Protein AF-A0A3S4K141-F1 (afdb_monomer_lite)

Foldseek 3Di:
DDPVVVVVVVCCVVPVPVVVCCVPPVPDPDDPPDDPVVVVVVVVVVVVVVCVVVVVVCVVVPDPDDD

Sequence (67 aa):
MSKAQKLLNWVDARFPLTALWESQWGKYVAPKNFNFWYFFGSLAMLVLVLQIVTGIFLTMNYKRTAP

InterPro domains:
  IPR005797 Cytochrome b/b6, N-terminal domain [PF00033] (28-65)
  IPR005797 Cytochrome b/b6, N-terminal domain [PS51002] (7-67)
  IPR016174 Di-haem cytochrome, transmembrane [SSF81342] (9-64)
  IPR027387 Cytochrome b/b6-like domain superfamily [G3DSA:1.20.810.10] (1-67)

Organism: Chromobacterium violaceum (NCBI:txid536)

pLDDT: mean 81.44, std 11.09, range [56.78, 96.56]

Radius of gyration: 20.17 Å; chains: 1; bounding box: 55×38×43 Å

Secondary structure (DSSP, 8-state):
--HHHHHHHHHHHHS-HHHHHIIIIIS----S---TTHHHHHHHHHHHHHHHHHHHHHHHH------

Structure (mmCIF, N/CA/C/O backbone):
data_AF-A0A3S4K141-F1
#
_entry.id   AF-A0A3S4K141-F1
#
loop_
_atom_site.group_PDB
_atom_site.id
_atom_site.type_symbol
_atom_site.label_atom_id
_atom_site.label_alt_id
_atom_site.label_comp_id
_atom_site.label_asym_id
_atom_site.label_entity_id
_atom_site.label_seq_id
_atom_site.pdbx_PDB_ins_code
_atom_site.Cartn_x
_atom_site.Cartn_y
_atom_site.Cartn_z
_atom_site.occupancy
_atom_site.B_iso_or_equiv
_atom_site.auth_seq_id
_atom_site.auth_comp_id
_atom_site.auth_asym_id
_atom_site.auth_atom_id
_atom_site.pdbx_PDB_model_num
ATOM 1 N N . MET A 1 1 ? -30.896 -10.623 4.537 1.00 60.78 1 MET A N 1
ATOM 2 C CA . MET A 1 1 ? -29.429 -10.450 4.402 1.00 60.78 1 MET A CA 1
ATOM 3 C C . MET A 1 1 ? -29.035 -10.508 2.935 1.00 60.78 1 MET A C 1
ATOM 5 O O . MET A 1 1 ? -29.470 -11.432 2.251 1.00 60.78 1 MET A O 1
ATOM 9 N N . SER A 1 2 ? -28.234 -9.550 2.462 1.00 83.12 2 SER A N 1
ATOM 10 C CA . SER A 1 2 ? -27.687 -9.559 1.097 1.00 83.12 2 SER A CA 1
ATOM 11 C C . SER A 1 2 ? -26.704 -10.727 0.906 1.00 83.12 2 SER A C 1
ATOM 13 O O . SER A 1 2 ? -26.154 -11.253 1.877 1.00 83.12 2 SER A O 1
ATOM 15 N N . LYS A 1 3 ? -26.471 -11.154 -0.343 1.00 81.81 3 LYS A N 1
ATOM 16 C CA . LYS A 1 3 ? -25.492 -12.216 -0.659 1.00 81.81 3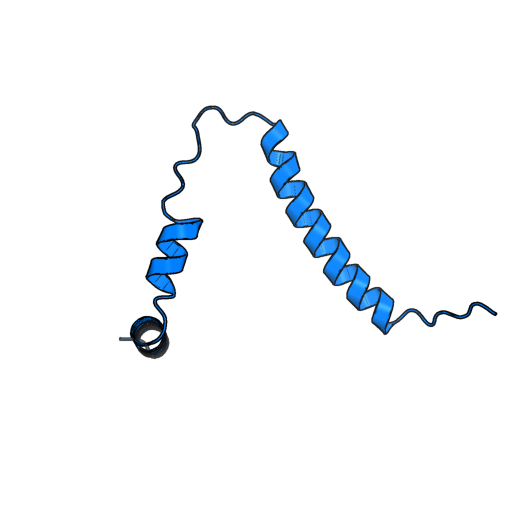 LYS A CA 1
ATOM 17 C C . LYS A 1 3 ? -24.081 -11.861 -0.163 1.00 81.81 3 LYS A C 1
ATOM 19 O O . LYS A 1 3 ? -23.384 -12.735 0.338 1.00 81.81 3 LYS A O 1
ATOM 24 N N . ALA A 1 4 ? -23.712 -10.580 -0.225 1.00 82.44 4 ALA A N 1
ATOM 25 C CA . ALA A 1 4 ? -22.444 -10.067 0.290 1.00 82.44 4 ALA A CA 1
ATOM 26 C C . ALA A 1 4 ? -22.303 -10.271 1.809 1.00 82.44 4 ALA A C 1
ATOM 28 O O . A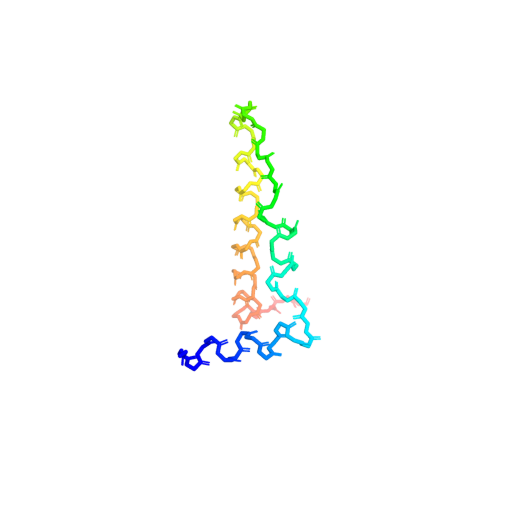LA A 1 4 ? -21.270 -10.748 2.264 1.00 82.44 4 ALA A O 1
ATOM 29 N N . GLN A 1 5 ? -23.364 -10.016 2.585 1.00 83.12 5 GLN A N 1
ATOM 30 C CA . GLN A 1 5 ? -23.335 -10.235 4.035 1.00 83.12 5 GLN A CA 1
ATOM 31 C C . GLN A 1 5 ? -23.157 -11.716 4.390 1.00 83.12 5 GLN A C 1
ATOM 33 O O . GLN A 1 5 ? -22.444 -12.048 5.330 1.00 83.12 5 GLN A O 1
ATOM 38 N N . LYS A 1 6 ? -23.780 -12.624 3.625 1.00 85.56 6 LYS A N 1
ATOM 39 C CA . LYS A 1 6 ? -23.613 -14.071 3.837 1.00 85.56 6 LYS A CA 1
ATOM 40 C C . LYS A 1 6 ? -22.177 -14.529 3.571 1.00 85.56 6 LYS A C 1
ATOM 42 O O . LYS A 1 6 ? -21.675 -15.363 4.314 1.00 85.56 6 LYS A O 1
ATOM 47 N N . LEU A 1 7 ? -21.532 -13.981 2.539 1.00 86.88 7 LEU A N 1
ATOM 48 C CA . LEU A 1 7 ? -20.128 -14.266 2.237 1.00 86.88 7 LEU A CA 1
ATOM 49 C C . LEU A 1 7 ? -19.198 -13.728 3.327 1.00 86.88 7 LEU A C 1
ATOM 51 O O . LEU A 1 7 ? -18.354 -14.478 3.801 1.00 86.88 7 LEU A O 1
ATOM 55 N N . LEU A 1 8 ? -19.391 -12.481 3.771 1.00 85.31 8 LEU A N 1
ATOM 56 C CA . LEU A 1 8 ? -18.606 -11.908 4.870 1.00 85.31 8 LEU A CA 1
ATOM 57 C C . LEU A 1 8 ? -18.742 -12.731 6.152 1.00 85.31 8 LEU A C 1
ATOM 59 O O . LEU A 1 8 ? -17.733 -13.098 6.737 1.00 85.31 8 LEU A O 1
ATOM 63 N N . ASN A 1 9 ? -19.961 -13.122 6.529 1.00 86.00 9 ASN A N 1
ATOM 64 C CA . ASN A 1 9 ? -20.184 -13.937 7.724 1.00 86.00 9 ASN A CA 1
ATOM 65 C C . ASN A 1 9 ? -19.549 -15.339 7.612 1.00 86.00 9 ASN A C 1
ATOM 67 O O . ASN A 1 9 ? -19.097 -15.888 8.613 1.00 86.00 9 ASN A O 1
ATOM 71 N N . TRP A 1 10 ? -19.514 -15.935 6.414 1.00 87.81 10 TRP A N 1
ATOM 72 C CA . TRP A 1 10 ? -18.833 -17.216 6.183 1.00 87.81 10 TRP A CA 1
ATOM 73 C C . TRP A 1 10 ? -17.309 -17.078 6.279 1.00 87.81 10 TRP A C 1
ATOM 75 O O . TRP A 1 10 ? -16.657 -17.936 6.873 1.00 87.81 10 TRP A O 1
ATOM 85 N N . VAL A 1 11 ? -16.752 -15.989 5.734 1.00 87.38 11 VAL A N 1
ATOM 86 C CA . VAL A 1 11 ? -15.324 -15.672 5.860 1.00 87.38 11 VAL A CA 1
ATOM 87 C C . VAL A 1 11 ? -14.972 -15.431 7.323 1.00 87.38 11 VAL A C 1
ATOM 89 O O . VAL A 1 11 ? -14.081 -16.108 7.820 1.00 87.38 11 VAL A O 1
ATOM 92 N N . ASP A 1 12 ? -15.716 -14.579 8.028 1.00 85.94 12 ASP A N 1
ATOM 93 C CA . ASP A 1 12 ? -15.495 -14.267 9.446 1.00 85.94 12 ASP A CA 1
ATOM 94 C C . ASP A 1 12 ? -15.587 -15.497 10.355 1.00 85.94 12 ASP A C 1
ATOM 96 O O . ASP A 1 12 ? -14.823 -15.615 11.313 1.00 85.94 12 ASP A O 1
ATOM 100 N N . ALA A 1 13 ? -16.465 -16.453 10.034 1.00 86.62 13 ALA A N 1
ATOM 101 C CA . ALA A 1 13 ? -16.561 -17.719 10.760 1.00 86.62 13 ALA A CA 1
ATOM 102 C C . ALA A 1 13 ? -15.317 -18.614 10.595 1.00 86.62 13 ALA A C 1
ATOM 104 O O . ALA A 1 13 ? -15.084 -19.495 11.425 1.00 86.62 13 ALA A O 1
ATOM 105 N N . ARG A 1 14 ? -14.521 -18.423 9.532 1.00 87.88 14 ARG A N 1
ATOM 106 C CA . ARG A 1 14 ? -13.316 -19.223 9.248 1.00 87.88 14 ARG A CA 1
ATOM 107 C C . ARG A 1 14 ? -12.015 -18.482 9.542 1.00 87.88 14 ARG A C 1
ATOM 109 O O . ARG A 1 14 ? -11.047 -19.105 9.972 1.00 87.88 14 ARG A O 1
ATOM 116 N N . PHE A 1 15 ? -11.996 -17.182 9.301 1.00 85.62 15 PHE A N 1
ATOM 117 C CA . PHE A 1 15 ? -10.898 -16.270 9.560 1.00 85.62 15 PHE A CA 1
ATOM 118 C C . PHE A 1 15 ? -11.505 -14.941 10.012 1.00 85.62 15 PHE A C 1
ATOM 120 O O . PHE A 1 15 ? -12.261 -14.362 9.236 1.00 85.62 15 PHE A O 1
ATOM 127 N N . PRO A 1 16 ? -11.195 -14.447 11.223 1.00 84.31 16 PRO A N 1
ATOM 128 C CA . PRO A 1 16 ? -11.842 -13.271 11.803 1.00 84.31 16 PRO A CA 1
ATOM 129 C C . PRO A 1 16 ? -11.375 -11.982 11.107 1.00 84.31 16 PRO A C 1
ATOM 131 O O . PRO A 1 16 ? -10.604 -11.197 11.658 1.00 84.31 16 PRO A O 1
ATOM 134 N N . LEU A 1 17 ? -11.813 -11.778 9.866 1.00 84.62 17 LEU A N 1
ATOM 135 C CA . LEU A 1 17 ? -11.344 -10.724 8.977 1.00 84.62 17 LEU A CA 1
ATOM 136 C C . LEU A 1 17 ? -11.824 -9.358 9.468 1.00 84.62 17 LEU A C 1
ATOM 138 O O . LEU A 1 17 ? -11.031 -8.418 9.519 1.00 84.62 17 LEU A O 1
ATOM 142 N N . THR A 1 18 ? -13.082 -9.266 9.899 1.00 82.06 18 THR A N 1
ATOM 143 C CA . THR A 1 18 ? -13.637 -8.048 10.507 1.00 82.06 18 THR A CA 1
ATOM 144 C C . THR A 1 18 ? -12.971 -7.707 11.835 1.00 82.06 18 THR A C 1
ATOM 146 O O . THR A 1 18 ? -12.547 -6.569 12.017 1.00 82.06 18 THR A O 1
ATOM 149 N N . ALA A 1 19 ? -12.777 -8.676 12.734 1.00 82.25 19 ALA A N 1
ATOM 150 C CA . ALA A 1 19 ? -12.124 -8.413 14.019 1.00 82.25 19 ALA A CA 1
ATOM 151 C C . ALA A 1 19 ? -10.642 -8.027 13.853 1.00 82.25 19 ALA A C 1
ATOM 153 O O . ALA A 1 19 ? -10.142 -7.148 14.559 1.00 82.25 19 ALA A O 1
ATOM 154 N N . LEU A 1 20 ? -9.933 -8.631 12.891 1.00 84.56 20 LEU A N 1
ATOM 155 C CA . LEU A 1 20 ? -8.569 -8.227 12.548 1.00 84.56 20 LEU A CA 1
ATOM 156 C C . LEU A 1 20 ? -8.543 -6.814 11.975 1.00 84.56 20 LEU A C 1
ATOM 158 O O . LEU A 1 20 ? -7.746 -5.997 12.431 1.00 84.56 20 LEU A O 1
ATOM 162 N N . TRP A 1 21 ? -9.441 -6.498 11.045 1.00 80.88 21 TRP A N 1
ATOM 163 C CA . TRP A 1 21 ? -9.576 -5.152 10.497 1.00 80.88 21 TRP A CA 1
ATOM 164 C C . TRP A 1 21 ? -9.832 -4.105 11.591 1.00 80.88 21 TRP A C 1
ATOM 166 O O . TRP A 1 21 ? -9.124 -3.099 11.667 1.00 80.88 21 TRP A O 1
ATOM 176 N N . GLU A 1 22 ? -10.769 -4.374 12.501 1.00 81.44 22 GLU A N 1
ATOM 177 C CA . GLU A 1 22 ? -11.055 -3.514 13.653 1.00 81.44 22 GLU A CA 1
ATOM 178 C C . GLU A 1 22 ? -9.849 -3.361 14.592 1.00 81.44 22 GLU A C 1
ATOM 180 O O . GLU A 1 22 ? -9.591 -2.259 15.083 1.00 81.44 22 GLU A O 1
ATOM 185 N N . SER A 1 23 ? -9.081 -4.432 14.818 1.00 78.38 23 SER A N 1
ATOM 186 C CA . SER A 1 23 ? -7.892 -4.396 15.681 1.00 78.38 23 SER A CA 1
ATOM 187 C C . SER A 1 23 ? -6.728 -3.602 15.084 1.00 78.38 23 SER A C 1
ATOM 189 O O . SER A 1 23 ? -6.021 -2.918 15.819 1.00 78.38 23 SER A O 1
ATOM 191 N N . GLN A 1 24 ? -6.530 -3.683 13.765 1.00 78.19 24 GLN A N 1
ATOM 192 C CA . GLN A 1 24 ? -5.383 -3.081 13.082 1.00 78.19 24 GLN A CA 1
ATOM 193 C C . GLN A 1 24 ? -5.656 -1.634 12.659 1.00 78.19 24 GLN A C 1
ATOM 195 O O . GLN A 1 24 ? -4.759 -0.801 12.726 1.00 78.19 24 GLN A O 1
ATOM 200 N N . TRP A 1 25 ? -6.890 -1.321 12.250 1.00 70.56 25 TRP A N 1
ATOM 201 C CA . TRP A 1 25 ? -7.252 -0.009 11.698 1.00 70.56 25 TRP A CA 1
ATOM 202 C C . TRP A 1 25 ? -8.249 0.756 12.571 1.00 70.56 25 TRP A C 1
ATOM 204 O O . TRP A 1 25 ? -8.190 1.980 12.643 1.00 70.56 25 TRP A O 1
ATOM 214 N N . GLY A 1 26 ? -9.168 0.057 13.242 1.00 65.38 26 GLY A N 1
ATOM 215 C CA . GLY A 1 26 ? -10.330 0.676 13.889 1.00 65.38 26 GLY A CA 1
ATOM 216 C C . GLY A 1 26 ? -10.075 1.281 15.272 1.00 65.38 26 GLY A C 1
ATOM 217 O O . GLY A 1 26 ? -10.729 2.255 15.636 1.00 65.38 26 GLY A O 1
ATOM 218 N N . LYS A 1 27 ? -9.133 0.739 16.056 1.00 62.50 27 LYS A N 1
ATOM 219 C CA . LYS A 1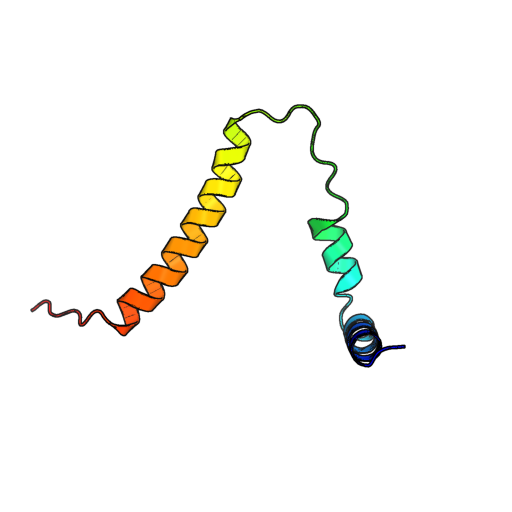 27 ? -8.871 1.202 17.438 1.00 62.50 27 LYS A CA 1
ATOM 220 C C . LYS A 1 27 ? -7.646 2.106 17.606 1.00 62.50 27 LYS A C 1
ATOM 222 O O . LYS A 1 27 ? -7.290 2.434 18.739 1.00 62.50 27 LYS A O 1
ATOM 227 N N . TYR A 1 28 ? -7.020 2.557 16.521 1.00 56.78 28 TYR A N 1
ATOM 228 C CA . TYR A 1 28 ? -5.915 3.509 16.619 1.00 56.78 28 TYR A CA 1
ATOM 229 C C . TYR A 1 28 ? -6.437 4.921 16.903 1.00 56.78 28 TYR A C 1
ATOM 231 O O . TYR A 1 28 ? -6.899 5.635 16.014 1.00 56.78 28 TYR A O 1
ATOM 239 N N . VAL A 1 29 ? -6.354 5.336 18.169 1.00 57.56 29 VAL A N 1
ATOM 240 C CA . VAL A 1 29 ? -6.622 6.719 18.574 1.00 57.56 29 VAL A CA 1
ATOM 241 C C . VAL A 1 29 ? -5.504 7.593 18.019 1.00 57.56 29 VAL A C 1
ATOM 243 O O . VAL A 1 29 ? -4.393 7.630 18.543 1.00 57.56 29 VAL A O 1
ATOM 246 N N . ALA A 1 30 ? -5.799 8.278 16.923 1.00 63.38 30 ALA A N 1
ATOM 247 C CA . ALA A 1 30 ? -4.875 9.188 16.280 1.00 63.38 30 ALA A CA 1
ATOM 248 C C . ALA A 1 30 ? -4.581 10.373 17.243 1.00 63.38 30 ALA A C 1
ATOM 250 O O . ALA A 1 30 ? -5.520 11.054 17.672 1.00 63.38 30 ALA A O 1
ATOM 251 N N . PRO A 1 31 ? -3.318 10.610 17.654 1.00 60.03 31 PRO A N 1
ATOM 252 C CA . PRO A 1 31 ? -2.976 11.625 18.652 1.00 60.03 31 PRO A CA 1
ATOM 253 C C . PRO A 1 31 ? -3.341 13.034 18.171 1.00 60.03 31 PRO A C 1
ATOM 255 O O . PRO A 1 31 ? -2.915 13.464 17.112 1.00 60.03 31 PRO A O 1
ATOM 258 N N . LYS A 1 32 ? -4.080 13.805 18.977 1.00 63.38 32 LYS A N 1
ATOM 259 C CA . LYS A 1 32 ? -4.628 15.129 18.603 1.00 63.38 32 LYS A CA 1
ATOM 260 C C . LYS A 1 32 ? -3.582 16.222 18.282 1.00 63.38 32 LYS A C 1
ATOM 262 O O . LYS A 1 32 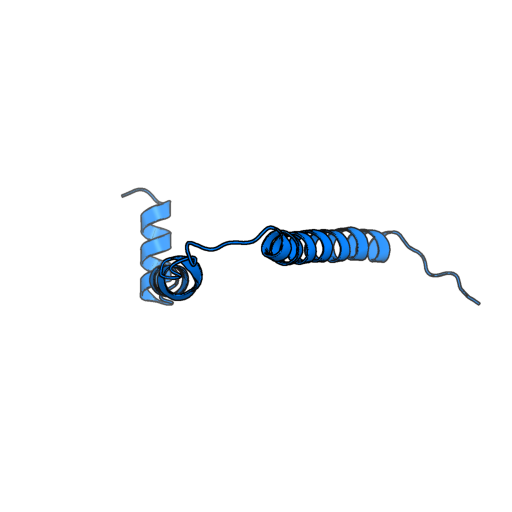? -3.972 17.316 17.897 1.00 63.38 32 LYS A O 1
ATOM 267 N N . ASN A 1 33 ? -2.283 15.943 18.429 1.00 69.88 33 ASN A N 1
ATOM 268 C CA . ASN A 1 33 ? -1.169 16.861 18.157 1.00 69.88 33 ASN A CA 1
ATOM 269 C C . ASN A 1 33 ? -0.420 16.489 16.858 1.00 69.88 33 ASN A C 1
ATOM 271 O O . ASN A 1 33 ? 0.803 16.332 16.850 1.00 69.88 33 ASN A O 1
ATOM 275 N N . PHE A 1 34 ? -1.155 16.268 15.765 1.00 66.94 34 PHE A N 1
ATOM 276 C CA . PHE A 1 34 ? -0.550 15.976 14.465 1.00 66.94 34 PHE A CA 1
ATOM 277 C C . PHE A 1 34 ? 0.176 17.206 13.919 1.00 66.94 34 PHE A C 1
ATOM 279 O O . PHE A 1 34 ? -0.435 18.242 13.675 1.00 66.94 34 PHE A O 1
ATOM 286 N N . ASN A 1 35 ? 1.480 17.071 13.685 1.00 71.31 35 ASN A N 1
ATOM 287 C CA . ASN A 1 35 ? 2.269 18.057 12.951 1.00 71.31 35 ASN A CA 1
ATOM 288 C C . ASN A 1 35 ? 2.327 17.690 11.454 1.00 71.31 35 ASN A C 1
ATOM 290 O O . ASN A 1 35 ? 2.181 16.520 11.090 1.00 71.31 35 ASN A O 1
ATOM 294 N N . PHE A 1 36 ? 2.600 18.669 10.589 1.00 78.19 36 PHE A N 1
ATOM 295 C CA . PHE A 1 36 ? 2.681 18.515 9.130 1.00 78.19 36 PHE A CA 1
ATOM 296 C C . PHE A 1 36 ? 3.599 17.362 8.688 1.00 78.19 36 PHE A C 1
ATOM 298 O O . PHE A 1 36 ? 3.310 16.673 7.715 1.00 78.19 36 PHE A O 1
ATOM 305 N N . TRP A 1 37 ? 4.664 17.082 9.445 1.00 80.50 37 TRP A N 1
ATOM 306 C CA . TRP A 1 37 ? 5.636 16.030 9.136 1.00 80.50 37 TRP A CA 1
ATOM 307 C C . TRP A 1 37 ? 5.052 14.614 9.018 1.00 80.50 37 TRP A C 1
ATOM 309 O O . TRP A 1 37 ? 5.575 13.805 8.255 1.00 80.50 37 TRP A O 1
ATOM 319 N N . TYR A 1 38 ? 3.941 14.315 9.695 1.00 77.06 38 TYR A N 1
ATOM 320 C CA . TYR A 1 38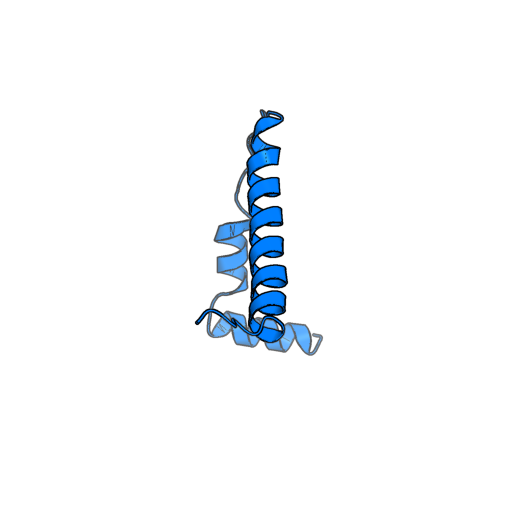 ? 3.269 13.016 9.570 1.00 77.06 38 TYR A CA 1
ATOM 321 C C . TYR A 1 38 ? 2.659 12.789 8.177 1.00 77.06 38 TYR A C 1
ATOM 323 O O . TYR A 1 38 ? 2.482 11.643 7.764 1.00 77.06 38 TYR A O 1
ATOM 331 N N . PHE A 1 39 ? 2.410 13.860 7.415 1.00 80.56 39 PHE A N 1
ATOM 332 C CA . PHE A 1 39 ? 1.960 13.772 6.027 1.00 80.56 39 PHE A CA 1
ATOM 333 C C . PHE A 1 39 ? 3.030 13.175 5.105 1.00 80.56 39 PHE A C 1
ATOM 335 O O . PHE A 1 39 ? 2.702 12.484 4.146 1.00 80.56 39 PHE A O 1
ATOM 342 N N . PHE A 1 40 ? 4.319 13.354 5.409 1.00 89.00 40 PHE A N 1
ATOM 343 C CA . PHE A 1 40 ? 5.379 12.711 4.627 1.00 89.00 40 PHE A CA 1
ATOM 344 C C . PHE A 1 40 ? 5.373 11.186 4.776 1.00 89.00 40 PHE A C 1
ATOM 346 O O . PHE A 1 40 ? 5.763 10.492 3.842 1.00 89.00 40 PHE A O 1
ATOM 353 N N . GLY A 1 41 ? 4.880 10.652 5.899 1.00 86.38 41 GLY A N 1
ATOM 354 C CA . GLY A 1 41 ? 4.694 9.210 6.074 1.00 86.38 41 GLY A CA 1
ATOM 355 C C . GLY A 1 41 ? 3.635 8.639 5.124 1.00 86.38 41 GLY A C 1
ATOM 356 O O . GLY A 1 41 ? 3.888 7.650 4.435 1.00 86.38 41 GLY A O 1
ATOM 357 N N . SER A 1 42 ? 2.468 9.286 5.019 1.00 86.50 42 SER A N 1
ATOM 358 C CA . SER A 1 42 ? 1.433 8.877 4.057 1.00 86.50 42 SER A CA 1
ATOM 359 C C . SER A 1 42 ? 1.849 9.153 2.609 1.00 86.50 42 SER A C 1
ATOM 361 O O . SER A 1 42 ? 1.551 8.352 1.722 1.00 86.50 42 SER A O 1
ATOM 363 N N . LEU A 1 43 ? 2.601 10.230 2.365 1.00 91.31 43 LEU A N 1
ATOM 364 C CA . LEU A 1 43 ? 3.178 10.524 1.056 1.00 91.31 43 LEU A CA 1
ATOM 365 C C . LEU A 1 43 ? 4.195 9.454 0.632 1.00 91.31 43 LEU A C 1
ATOM 367 O O . LEU A 1 43 ? 4.179 9.033 -0.521 1.00 91.31 43 LEU A O 1
ATOM 371 N N . ALA A 1 44 ? 5.030 8.958 1.548 1.00 92.38 44 ALA A N 1
ATOM 372 C CA . ALA A 1 44 ? 5.956 7.860 1.270 1.00 92.38 44 ALA A CA 1
ATOM 373 C C . ALA A 1 44 ? 5.212 6.566 0.904 1.00 92.38 44 ALA A C 1
ATOM 375 O O . ALA A 1 44 ? 5.602 5.886 -0.044 1.00 92.38 44 ALA A O 1
ATOM 376 N N . MET A 1 45 ? 4.102 6.262 1.588 1.00 92.44 45 MET A N 1
ATOM 377 C CA . MET A 1 45 ? 3.228 5.137 1.227 1.00 92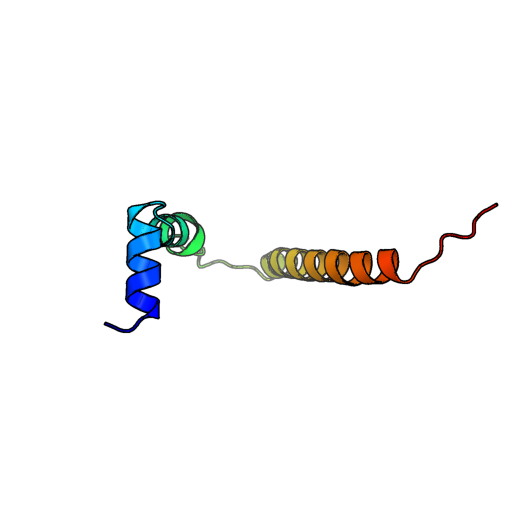.44 45 MET A CA 1
ATOM 378 C C . MET A 1 45 ? 2.629 5.300 -0.176 1.00 92.44 45 MET A C 1
ATOM 380 O O . MET A 1 45 ? 2.606 4.343 -0.949 1.00 92.44 45 MET A O 1
ATOM 384 N N . LEU A 1 46 ? 2.194 6.510 -0.538 1.00 94.31 46 LEU A N 1
ATOM 385 C CA . LEU A 1 46 ? 1.695 6.801 -1.884 1.00 94.31 46 LEU A CA 1
ATOM 386 C C . LEU A 1 46 ? 2.790 6.612 -2.944 1.00 94.31 46 LEU A C 1
ATOM 388 O O . LEU A 1 46 ? 2.567 5.940 -3.953 1.00 94.31 46 LEU A O 1
ATOM 392 N N . VAL A 1 47 ? 3.979 7.171 -2.708 1.00 96.12 47 VAL A N 1
ATOM 393 C CA . VAL A 1 47 ? 5.127 7.034 -3.615 1.00 96.12 47 VAL A CA 1
ATOM 394 C C . VAL A 1 47 ? 5.524 5.566 -3.765 1.00 96.12 47 VAL A C 1
ATOM 396 O O . VAL A 1 47 ? 5.777 5.134 -4.883 1.00 96.12 47 VAL A O 1
ATOM 399 N N . LEU A 1 48 ? 5.516 4.775 -2.690 1.00 96.00 48 LEU A N 1
ATOM 400 C CA . LEU A 1 48 ? 5.809 3.341 -2.747 1.00 96.00 48 LEU A CA 1
ATOM 401 C C . LEU A 1 48 ? 4.850 2.597 -3.687 1.00 96.00 48 LEU A C 1
ATOM 403 O O . LEU A 1 48 ? 5.296 1.830 -4.538 1.00 96.00 48 LEU A O 1
ATOM 407 N N . VAL A 1 49 ? 3.544 2.852 -3.580 1.00 96.56 49 VAL A N 1
ATOM 408 C CA . VAL A 1 49 ? 2.548 2.251 -4.483 1.00 96.56 49 VAL A CA 1
ATOM 409 C C . VAL A 1 49 ? 2.807 2.672 -5.931 1.00 96.56 49 VAL A C 1
ATOM 411 O O . VAL A 1 49 ? 2.806 1.824 -6.824 1.00 96.56 49 VAL A O 1
ATOM 414 N N . LEU A 1 50 ? 3.099 3.954 -6.168 1.00 96.12 50 LEU A N 1
ATOM 415 C CA . LEU A 1 50 ? 3.445 4.451 -7.502 1.00 96.12 50 LEU A CA 1
ATOM 416 C C . LEU A 1 50 ? 4.704 3.774 -8.059 1.00 96.12 50 LEU A C 1
ATOM 418 O O . LEU A 1 50 ? 4.715 3.398 -9.230 1.00 96.12 50 LEU A O 1
ATOM 422 N N . GLN A 1 51 ? 5.735 3.562 -7.241 1.00 95.31 51 GLN A N 1
ATOM 423 C CA . GLN A 1 51 ? 6.963 2.868 -7.642 1.00 95.31 51 GLN A CA 1
ATOM 424 C C . GLN A 1 51 ? 6.702 1.400 -7.988 1.00 95.31 51 GLN A C 1
ATOM 426 O O . GLN A 1 51 ? 7.240 0.906 -8.972 1.00 95.31 51 GLN A O 1
ATOM 431 N N . ILE A 1 52 ? 5.843 0.705 -7.238 1.00 96.38 52 ILE A N 1
ATOM 432 C CA . ILE A 1 52 ? 5.489 -0.689 -7.544 1.00 96.38 52 ILE A CA 1
ATOM 433 C C . ILE A 1 52 ? 4.714 -0.764 -8.863 1.00 96.38 52 ILE A C 1
ATOM 435 O O . ILE A 1 52 ? 5.059 -1.561 -9.730 1.00 96.38 52 ILE A O 1
ATOM 439 N N . VAL A 1 53 ? 3.695 0.079 -9.048 1.00 95.94 53 VAL A N 1
ATOM 440 C CA . VAL A 1 53 ? 2.860 0.060 -10.260 1.00 95.94 53 VAL A CA 1
ATOM 441 C C . VAL A 1 53 ? 3.669 0.444 -11.497 1.00 95.94 53 VAL A C 1
ATOM 443 O O . VAL A 1 53 ? 3.652 -0.277 -12.496 1.00 95.94 53 VAL A O 1
ATOM 446 N N . THR A 1 54 ? 4.412 1.552 -11.434 1.00 94.25 54 THR A N 1
ATOM 447 C CA . THR A 1 54 ? 5.264 1.984 -12.552 1.00 94.25 54 THR A CA 1
ATOM 448 C C . THR A 1 54 ? 6.430 1.024 -12.772 1.00 94.25 54 THR A C 1
ATOM 450 O O . THR A 1 54 ? 6.762 0.737 -13.916 1.00 94.25 54 THR A O 1
ATOM 453 N N . GLY A 1 55 ? 6.993 0.448 -11.709 1.00 92.19 55 GLY A N 1
ATOM 454 C CA . GLY A 1 55 ? 8.020 -0.586 -11.774 1.00 92.19 55 GLY A CA 1
ATOM 455 C C . GLY A 1 55 ? 7.538 -1.843 -12.493 1.00 92.19 55 GLY A C 1
ATOM 456 O O . GLY A 1 55 ? 8.214 -2.300 -13.407 1.00 92.19 55 GLY A O 1
ATOM 457 N N . ILE A 1 56 ? 6.355 -2.368 -12.157 1.00 93.50 56 ILE A N 1
ATOM 458 C CA . ILE A 1 56 ? 5.752 -3.518 -12.858 1.00 93.50 56 ILE A CA 1
ATOM 459 C C . ILE A 1 56 ? 5.476 -3.173 -14.326 1.00 93.50 56 ILE A C 1
ATOM 461 O O . ILE A 1 56 ? 5.764 -3.963 -15.224 1.00 93.50 56 ILE A O 1
ATOM 465 N N . PHE A 1 57 ? 4.950 -1.979 -14.597 1.00 91.81 57 PHE A N 1
ATOM 466 C CA . PHE A 1 57 ? 4.732 -1.532 -15.970 1.00 91.81 57 PHE A CA 1
ATOM 467 C C . PHE A 1 57 ? 6.045 -1.478 -16.765 1.00 91.81 57 PHE A C 1
ATOM 469 O O . PHE A 1 57 ? 6.110 -1.944 -17.906 1.00 91.81 57 PHE A O 1
ATOM 476 N N . LEU A 1 58 ? 7.105 -0.949 -16.154 1.00 89.62 58 LEU A N 1
ATOM 477 C CA . LEU A 1 58 ? 8.429 -0.900 -16.753 1.00 89.62 58 LEU A CA 1
ATOM 478 C C . LEU A 1 58 ? 8.997 -2.305 -16.943 1.00 89.62 58 LEU A C 1
ATOM 480 O O . LEU A 1 58 ? 9.467 -2.580 -18.033 1.00 89.62 58 LEU A O 1
ATOM 484 N N . THR A 1 59 ? 8.908 -3.231 -15.986 1.00 86.69 59 THR A N 1
ATOM 485 C CA . THR A 1 59 ? 9.430 -4.600 -16.185 1.00 86.69 59 THR A CA 1
ATOM 486 C C . THR A 1 59 ? 8.727 -5.351 -17.317 1.00 86.69 59 THR A C 1
ATOM 488 O O . THR A 1 59 ? 9.354 -6.194 -17.954 1.00 86.69 59 THR A O 1
ATOM 491 N N . MET A 1 60 ? 7.464 -5.028 -17.607 1.00 87.94 60 MET A N 1
ATOM 492 C CA . MET A 1 60 ? 6.718 -5.605 -18.730 1.00 87.94 60 MET A CA 1
ATOM 493 C C . MET A 1 60 ? 7.081 -4.999 -20.095 1.00 87.94 60 MET A C 1
ATOM 495 O O . MET A 1 60 ? 7.052 -5.708 -21.099 1.00 87.94 60 MET A O 1
ATOM 499 N N . ASN A 1 61 ? 7.421 -3.708 -20.155 1.00 85.06 61 ASN A N 1
ATOM 500 C CA . ASN A 1 61 ? 7.660 -2.990 -21.419 1.00 85.06 61 ASN A CA 1
ATOM 501 C C . ASN A 1 61 ? 9.145 -2.713 -21.704 1.00 85.06 61 ASN A C 1
ATOM 503 O O . ASN A 1 61 ? 9.530 -2.428 -22.838 1.00 85.06 61 ASN A O 1
ATOM 507 N N . TYR A 1 62 ? 9.998 -2.795 -20.688 1.00 81.38 62 TYR A N 1
ATOM 508 C CA . TYR A 1 62 ? 11.421 -2.518 -20.785 1.00 81.38 62 TYR A CA 1
ATOM 509 C C . TYR A 1 62 ? 12.172 -3.777 -21.213 1.00 81.38 62 TYR A C 1
ATOM 511 O O . TYR A 1 62 ? 12.440 -4.681 -20.419 1.00 81.38 62 TYR A O 1
ATOM 519 N N . LYS A 1 63 ? 12.569 -3.820 -22.486 1.00 73.19 63 LYS A N 1
ATOM 520 C CA . LYS A 1 63 ? 13.602 -4.755 -22.932 1.00 73.19 63 LYS A CA 1
ATOM 521 C C . LYS A 1 63 ? 14.953 -4.239 -22.450 1.00 73.19 63 LYS A C 1
ATOM 523 O O . LYS A 1 63 ? 15.434 -3.209 -22.916 1.00 73.19 63 LYS A O 1
ATOM 528 N N . ARG A 1 64 ? 15.565 -4.965 -21.514 1.00 65.25 64 ARG A N 1
ATOM 529 C CA . ARG A 1 64 ? 16.926 -4.689 -21.049 1.00 65.25 64 ARG A CA 1
ATOM 530 C C . ARG A 1 64 ? 17.915 -5.096 -22.137 1.00 65.25 64 ARG A C 1
ATOM 532 O O . ARG A 1 64 ? 18.395 -6.224 -22.146 1.00 65.25 64 ARG A O 1
ATOM 539 N N . THR A 1 65 ? 18.206 -4.184 -23.052 1.00 61.16 65 THR A N 1
ATOM 540 C CA . THR A 1 65 ? 19.302 -4.355 -24.005 1.00 61.16 65 THR A CA 1
ATOM 541 C C . THR A 1 65 ? 20.530 -3.672 -23.416 1.00 61.16 65 THR A C 1
ATOM 543 O O . THR A 1 65 ? 20.727 -2.472 -23.583 1.00 61.16 65 THR A O 1
ATOM 546 N N . ALA A 1 66 ? 21.316 -4.434 -22.664 1.00 69.31 66 ALA A N 1
ATOM 547 C CA . ALA A 1 66 ? 22.695 -4.098 -22.332 1.00 69.31 66 ALA A CA 1
ATOM 548 C C . ALA A 1 66 ? 23.570 -5.254 -22.859 1.00 69.31 66 ALA A C 1
ATOM 550 O O . ALA A 1 66 ? 23.125 -6.398 -22.727 1.00 69.31 66 ALA A O 1
ATOM 551 N N . PRO A 1 67 ? 24.711 -4.973 -23.519 1.00 63.62 67 PRO A N 1
ATOM 552 C CA . PRO A 1 67 ? 25.616 -6.005 -24.027 1.00 63.62 67 PRO A CA 1
ATOM 553 C C . PRO A 1 67 ? 26.241 -6.845 -22.909 1.00 63.62 67 PRO A C 1
ATOM 555 O O . PRO A 1 67 ? 26.379 -6.325 -21.777 1.00 63.62 67 PRO A O 1
#